Protein AF-A0A660HME4-F1 (afdb_monomer_lite)

Sequence (110 aa):
MNFKEIYNKLKKPILLNNFNIEIKNRYIPQKNKNKKREWFCENFQFNFENKDYCLLEVIIKFDHIDEDNPEFFLQPEQIIQIVKSKLEMEEYSENKYILTVYKFRQAAEK

Structure (mmCIF, N/CA/C/O backbone):
data_AF-A0A660HME4-F1
#
_entry.id   AF-A0A660HME4-F1
#
loop_
_atom_site.group_PDB
_atom_site.id
_atom_site.type_symbol
_atom_site.label_atom_id
_atom_site.label_alt_id
_atom_site.label_comp_id
_atom_site.label_asym_id
_atom_site.label_entity_id
_atom_site.label_seq_id
_atom_site.pdbx_PDB_ins_code
_atom_site.Cartn_x
_atom_site.Cartn_y
_atom_site.Cartn_z
_atom_site.occupancy
_atom_site.B_iso_or_equiv
_atom_site.auth_seq_id
_atom_site.auth_comp_id
_atom_site.auth_asym_id
_atom_site.auth_atom_id
_atom_site.pdbx_PDB_model_num
ATOM 1 N N . MET A 1 1 ? 0.656 12.604 16.907 1.00 56.84 1 MET A N 1
ATOM 2 C CA . MET A 1 1 ? 1.191 11.237 17.073 1.00 56.84 1 MET A CA 1
ATOM 3 C C . MET A 1 1 ? 1.429 10.698 15.680 1.00 56.84 1 MET A C 1
ATOM 5 O O . MET A 1 1 ? 0.489 10.680 14.895 1.00 56.84 1 MET A O 1
ATOM 9 N N . ASN A 1 2 ? 2.679 10.405 15.340 1.00 71.00 2 ASN A N 1
ATOM 10 C CA . ASN A 1 2 ? 3.057 9.960 13.998 1.00 71.00 2 ASN A CA 1
ATOM 11 C C . ASN A 1 2 ? 2.760 8.455 13.867 1.00 71.00 2 ASN A C 1
ATOM 13 O O . ASN A 1 2 ? 2.955 7.712 14.830 1.00 71.00 2 ASN A O 1
ATOM 17 N N . PHE A 1 3 ? 2.310 7.989 12.698 1.00 71.88 3 PHE A N 1
ATOM 18 C CA . PHE A 1 3 ? 2.062 6.565 12.446 1.00 71.88 3 PHE A CA 1
ATOM 19 C C . PHE A 1 3 ? 3.283 5.694 12.794 1.00 71.88 3 PHE A C 1
ATOM 21 O O . PHE A 1 3 ? 3.132 4.635 13.403 1.00 71.88 3 PHE A O 1
ATOM 28 N N . LYS A 1 4 ? 4.500 6.197 12.540 1.00 73.94 4 LYS A N 1
ATOM 29 C CA . LYS A 1 4 ? 5.768 5.548 12.923 1.00 73.94 4 LYS A CA 1
ATOM 30 C C . LYS A 1 4 ? 5.829 5.176 14.410 1.00 73.94 4 LYS A C 1
ATOM 32 O O . LYS A 1 4 ? 6.248 4.077 14.764 1.00 73.94 4 LYS A O 1
ATOM 37 N N . GLU A 1 5 ? 5.401 6.073 15.296 1.00 75.69 5 GLU A N 1
ATOM 38 C CA . GLU A 1 5 ? 5.445 5.849 16.749 1.00 75.69 5 GLU A CA 1
ATOM 39 C C . GLU A 1 5 ? 4.491 4.733 17.178 1.00 75.69 5 GLU A C 1
ATOM 41 O O . GLU A 1 5 ? 4.774 3.993 18.117 1.00 75.69 5 GLU A O 1
ATOM 46 N N . ILE A 1 6 ? 3.358 4.617 16.488 1.00 74.56 6 ILE A N 1
ATOM 47 C CA . ILE A 1 6 ? 2.334 3.611 16.759 1.00 74.56 6 ILE A CA 1
ATOM 48 C C . ILE A 1 6 ? 2.795 2.258 16.232 1.00 74.56 6 ILE A C 1
ATOM 50 O O . ILE A 1 6 ? 2.792 1.283 16.980 1.00 74.56 6 ILE A O 1
ATOM 54 N N . TYR A 1 7 ? 3.294 2.210 14.996 1.00 74.19 7 TYR A N 1
ATOM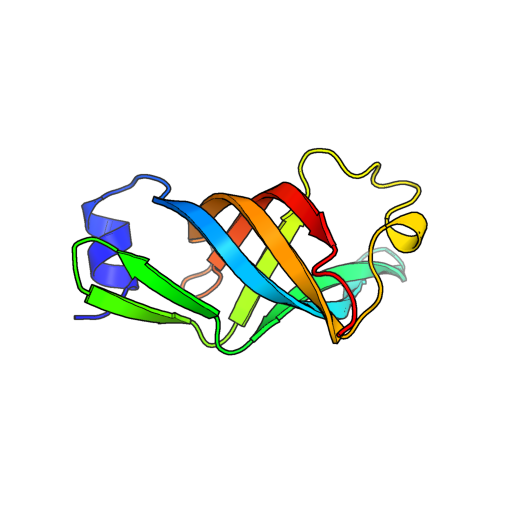 55 C CA . TYR A 1 7 ? 3.826 0.984 14.411 1.00 74.19 7 TYR A CA 1
ATOM 56 C C . TYR A 1 7 ? 4.978 0.406 15.248 1.00 74.19 7 TYR A C 1
ATOM 58 O O . TYR A 1 7 ? 4.965 -0.775 15.599 1.00 74.19 7 TYR A O 1
ATOM 66 N N . ASN A 1 8 ? 5.924 1.251 15.673 1.00 76.44 8 ASN A N 1
ATOM 67 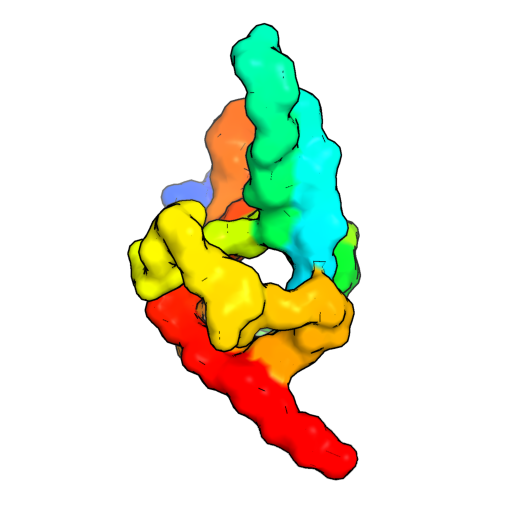C CA . ASN A 1 8 ? 7.048 0.834 16.519 1.00 76.44 8 ASN A CA 1
ATOM 68 C C . ASN A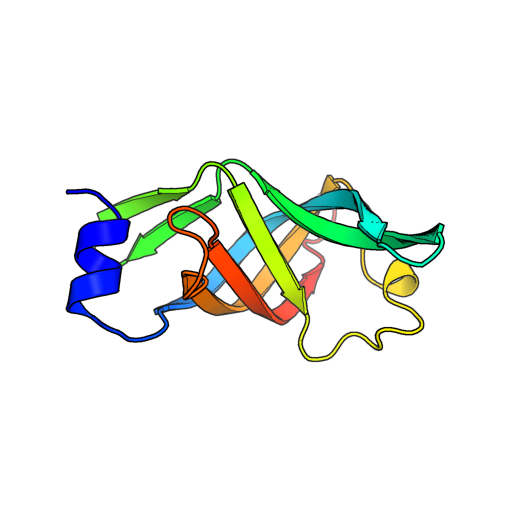 1 8 ? 6.616 0.308 17.896 1.00 76.44 8 ASN A C 1
ATOM 70 O O . ASN A 1 8 ? 7.302 -0.542 18.465 1.00 76.44 8 ASN A O 1
ATOM 74 N N . LYS A 1 9 ? 5.492 0.795 18.438 1.00 75.62 9 LYS A N 1
ATOM 75 C CA . LYS A 1 9 ? 4.911 0.275 19.685 1.00 75.62 9 LYS A CA 1
ATOM 76 C C . LYS A 1 9 ? 4.223 -1.068 19.476 1.00 75.62 9 LYS A C 1
ATOM 78 O O . LYS A 1 9 ? 4.372 -1.957 20.308 1.00 75.62 9 LYS A O 1
ATOM 83 N N . LEU A 1 10 ? 3.486 -1.215 18.379 1.00 74.62 10 LEU A N 1
ATOM 84 C CA . LEU A 1 10 ? 2.747 -2.437 18.075 1.00 74.62 10 LEU A CA 1
ATOM 85 C C . LEU A 1 10 ? 3.680 -3.589 17.696 1.00 74.62 10 LEU A C 1
ATOM 87 O O . LEU A 1 10 ? 3.376 -4.733 18.032 1.00 74.62 10 LEU A O 1
ATOM 91 N N . LYS A 1 11 ? 4.793 -3.292 17.002 1.00 72.44 11 LYS A N 1
ATOM 92 C CA . LYS A 1 11 ? 5.723 -4.274 16.406 1.00 72.44 11 LYS A CA 1
ATOM 93 C C . LYS A 1 11 ? 4.996 -5.393 15.657 1.00 72.44 11 LYS A C 1
ATOM 95 O O . LYS A 1 11 ? 5.417 -6.549 15.669 1.00 72.44 11 LYS A O 1
ATOM 100 N N . LYS A 1 12 ? 3.854 -5.057 15.064 1.00 81.12 12 LYS A N 1
ATOM 101 C CA . LYS A 1 12 ? 2.957 -5.997 14.409 1.00 81.12 12 LYS A CA 1
ATOM 102 C C . LYS A 1 12 ? 2.391 -5.357 13.149 1.00 81.12 12 LYS A C 1
ATOM 104 O O . LYS A 1 12 ? 2.140 -4.151 13.148 1.00 81.12 12 LYS A O 1
ATOM 109 N N . PRO A 1 13 ? 2.153 -6.166 12.111 1.00 84.94 13 PRO A N 1
ATOM 110 C CA . PRO A 1 13 ? 1.434 -5.717 10.936 1.00 84.94 13 PRO A CA 1
ATOM 111 C C . PRO A 1 13 ? 0.019 -5.251 11.283 1.00 84.94 13 PRO A C 1
ATOM 113 O O . PRO A 1 13 ? -0.637 -5.822 12.158 1.00 84.94 13 PRO A O 1
ATOM 116 N N . ILE A 1 14 ? -0.478 -4.270 10.533 1.00 90.25 14 ILE A N 1
ATOM 117 C CA . ILE A 1 14 ? -1.858 -3.795 10.640 1.00 90.25 14 ILE A CA 1
ATOM 118 C C . ILE A 1 14 ? -2.687 -4.452 9.544 1.00 90.25 14 ILE A C 1
ATOM 120 O O . ILE A 1 14 ? -2.365 -4.363 8.362 1.00 90.25 14 ILE A O 1
ATOM 124 N N . LEU A 1 15 ? -3.770 -5.119 9.932 1.00 92.44 15 LEU A N 1
ATOM 125 C CA . LEU A 1 15 ? -4.712 -5.687 8.977 1.00 92.44 15 LEU A CA 1
ATOM 126 C C . LEU A 1 15 ? -5.707 -4.612 8.554 1.00 92.44 15 LEU A C 1
ATOM 128 O O . LEU A 1 15 ? -6.407 -4.054 9.395 1.00 92.44 15 LEU A O 1
ATOM 132 N N . LEU A 1 16 ? -5.771 -4.352 7.251 1.00 92.88 16 LEU A N 1
ATOM 133 C CA . LEU A 1 16 ? -6.695 -3.392 6.657 1.00 92.88 16 LEU A CA 1
ATOM 134 C C . LEU A 1 16 ? -7.580 -4.106 5.632 1.00 92.88 16 LEU A C 1
ATOM 136 O O . LEU A 1 16 ? -7.133 -4.989 4.887 1.00 92.88 16 LEU A O 1
ATOM 140 N N . ASN A 1 17 ? -8.848 -3.726 5.583 1.00 92.25 17 ASN A N 1
ATOM 141 C CA . ASN A 1 17 ? -9.857 -4.363 4.749 1.00 92.25 17 ASN A CA 1
ATOM 142 C C . ASN A 1 17 ? -10.952 -3.374 4.332 1.00 92.25 17 ASN A C 1
ATOM 144 O O . ASN A 1 17 ? -11.212 -2.384 5.005 1.00 92.25 17 ASN A O 1
ATOM 148 N N . ASN A 1 18 ? -11.599 -3.680 3.208 1.00 89.94 18 ASN A N 1
ATOM 149 C CA . ASN A 1 18 ? -12.762 -2.975 2.666 1.00 89.94 18 ASN A CA 1
ATOM 150 C C . ASN A 1 18 ? -12.556 -1.476 2.399 1.00 89.94 18 ASN A C 1
ATOM 152 O O . ASN A 1 18 ? -13.428 -0.668 2.708 1.00 89.94 18 ASN A O 1
ATOM 156 N N . PHE A 1 19 ? -11.446 -1.111 1.764 1.00 91.31 19 PHE A N 1
ATOM 157 C CA . PHE A 1 19 ? -11.171 0.267 1.349 1.00 91.31 19 PHE A CA 1
ATOM 158 C C . PHE A 1 19 ? -10.767 0.319 -0.124 1.00 91.31 19 PHE A C 1
ATOM 160 O O . PHE A 1 19 ? -10.340 -0.684 -0.697 1.00 91.31 19 PHE A O 1
ATOM 167 N N . ASN A 1 20 ? -10.914 1.489 -0.736 1.00 91.88 20 ASN A N 1
ATOM 168 C CA . ASN A 1 20 ? -10.530 1.711 -2.125 1.00 91.88 20 ASN A CA 1
ATOM 169 C C . ASN A 1 20 ? -9.168 2.393 -2.180 1.00 91.88 20 ASN A C 1
ATOM 171 O O . ASN A 1 20 ? -8.888 3.271 -1.366 1.00 91.88 20 ASN A O 1
ATOM 175 N N . ILE A 1 21 ? -8.350 2.009 -3.154 1.00 92.19 21 ILE A N 1
ATOM 176 C CA . ILE A 1 21 ? -7.113 2.712 -3.489 1.00 92.19 21 ILE A CA 1
ATOM 177 C C . ILE A 1 21 ? -7.021 2.894 -4.990 1.00 92.19 21 ILE A C 1
ATOM 179 O O . ILE A 1 21 ? -7.437 2.026 -5.756 1.00 92.19 21 ILE A O 1
ATOM 183 N N . GLU A 1 22 ? -6.438 4.011 -5.388 1.00 92.75 22 GLU A N 1
ATOM 184 C CA . GLU A 1 22 ? -5.941 4.206 -6.739 1.00 92.75 22 GLU A CA 1
ATOM 185 C C . GLU A 1 22 ? -4.524 3.636 -6.813 1.00 92.75 22 GLU A C 1
ATOM 187 O O . GLU A 1 22 ? -3.663 3.991 -6.002 1.00 92.75 22 GLU A O 1
ATOM 192 N N . ILE A 1 23 ? -4.286 2.721 -7.750 1.00 90.69 23 ILE A N 1
ATOM 193 C CA . ILE A 1 23 ? -2.962 2.135 -7.945 1.00 90.69 23 ILE A CA 1
ATOM 194 C C . ILE A 1 23 ? -2.193 2.899 -9.012 1.00 90.69 23 ILE A C 1
ATOM 196 O O . ILE A 1 23 ? -2.693 3.193 -10.088 1.00 90.69 23 ILE A O 1
ATOM 200 N N . LYS A 1 24 ? -0.927 3.171 -8.740 1.00 92.50 24 LYS A N 1
ATOM 201 C CA . LYS A 1 24 ? 0.025 3.773 -9.670 1.00 92.50 24 LYS A CA 1
ATOM 202 C C . LYS A 1 24 ? 1.196 2.825 -9.858 1.00 92.50 24 LYS A C 1
ATOM 204 O O . LYS A 1 24 ? 1.434 1.936 -9.036 1.00 92.50 24 LYS A O 1
ATOM 209 N N . ASN A 1 25 ? 1.935 2.988 -10.948 1.00 90.44 25 ASN A N 1
ATOM 210 C CA . ASN A 1 25 ? 3.156 2.233 -11.186 1.00 90.44 25 ASN A CA 1
ATOM 211 C C . ASN A 1 25 ? 4.326 3.146 -11.551 1.00 90.44 25 ASN A C 1
ATOM 213 O O . ASN A 1 25 ? 4.168 4.212 -12.138 1.00 90.44 25 ASN A O 1
ATOM 217 N N . ARG A 1 26 ? 5.534 2.705 -11.212 1.00 89.88 26 ARG A N 1
ATOM 218 C CA . ARG A 1 26 ? 6.782 3.306 -11.687 1.00 89.88 26 ARG A CA 1
ATOM 219 C C . ARG A 1 26 ? 7.800 2.222 -11.990 1.00 89.88 26 ARG A C 1
ATOM 221 O O . ARG A 1 26 ? 7.723 1.115 -11.461 1.00 89.88 26 ARG A O 1
ATOM 228 N N . TYR A 1 27 ? 8.764 2.537 -12.844 1.00 87.75 27 TYR A N 1
ATOM 229 C CA . TYR A 1 27 ? 9.875 1.639 -13.140 1.00 87.75 27 TYR A CA 1
ATOM 230 C C . TYR A 1 27 ? 11.097 2.053 -12.327 1.00 87.75 27 TYR A C 1
ATOM 232 O O . TYR A 1 27 ? 11.645 3.133 -12.540 1.00 87.75 27 TYR A O 1
ATOM 240 N N . ILE A 1 28 ? 11.542 1.182 -11.423 1.00 85.94 28 ILE A N 1
ATOM 241 C CA . ILE A 1 28 ? 12.762 1.386 -10.644 1.00 85.94 28 ILE A CA 1
ATOM 242 C C . ILE A 1 28 ? 13.951 0.680 -11.324 1.00 85.94 28 ILE A C 1
ATOM 244 O O . ILE A 1 28 ? 13.821 -0.464 -11.782 1.00 85.94 28 ILE A O 1
ATOM 248 N N . PRO A 1 29 ? 15.120 1.339 -11.433 1.00 80.88 29 PRO A N 1
ATOM 249 C CA . PRO A 1 29 ? 16.305 0.731 -12.026 1.00 80.88 29 PRO A CA 1
ATOM 250 C C . PRO A 1 29 ? 16.858 -0.376 -11.118 1.00 80.88 29 PRO A C 1
ATOM 252 O O . PRO A 1 29 ? 17.067 -0.155 -9.925 1.00 80.88 29 PRO A O 1
ATOM 255 N N . GLN A 1 30 ? 17.142 -1.560 -11.673 1.00 79.50 30 GLN A N 1
ATOM 256 C CA . GLN A 1 30 ? 17.932 -2.582 -10.981 1.00 79.50 30 GLN A CA 1
ATOM 257 C C . GLN A 1 30 ? 19.383 -2.600 -11.469 1.00 79.50 30 GLN A C 1
ATOM 259 O O . GLN A 1 30 ? 19.691 -2.240 -12.606 1.00 79.50 30 GLN A O 1
ATOM 264 N N . LYS A 1 31 ? 20.281 -3.096 -10.605 1.00 74.38 31 LYS A N 1
ATOM 265 C CA . LYS A 1 31 ? 21.725 -3.222 -10.871 1.00 74.38 31 LYS A CA 1
ATOM 266 C C . LYS A 1 31 ? 22.056 -4.022 -12.148 1.00 74.38 31 LYS A C 1
ATOM 268 O O . LYS A 1 31 ? 23.111 -3.801 -12.729 1.00 74.38 31 LYS A O 1
ATOM 273 N N . ASN A 1 32 ? 21.145 -4.876 -12.628 1.00 69.06 32 ASN A N 1
ATOM 274 C CA . ASN A 1 32 ? 21.355 -5.780 -13.767 1.00 69.06 32 ASN A CA 1
ATOM 275 C C . ASN A 1 32 ? 20.689 -5.316 -15.083 1.00 69.06 32 ASN A C 1
ATOM 277 O O . ASN A 1 32 ? 20.258 -6.154 -15.866 1.00 69.06 32 ASN A O 1
ATOM 281 N N . LYS A 1 33 ? 20.564 -4.003 -15.342 1.00 62.12 33 LYS A N 1
ATOM 282 C CA . LYS A 1 33 ? 19.915 -3.403 -16.542 1.00 62.12 33 LYS A CA 1
ATOM 283 C C . LYS A 1 33 ? 18.412 -3.678 -16.720 1.00 62.12 33 LYS A C 1
ATOM 285 O O . LYS A 1 33 ? 17.776 -3.002 -17.525 1.00 62.12 33 LYS A O 1
ATOM 290 N N . ASN A 1 34 ? 17.827 -4.583 -15.945 1.00 70.06 34 ASN A N 1
ATOM 291 C CA . ASN A 1 34 ? 16.385 -4.795 -15.914 1.00 70.06 34 ASN A CA 1
ATOM 292 C C . ASN A 1 34 ? 15.697 -3.682 -15.105 1.00 70.06 34 ASN A C 1
ATOM 294 O O . ASN A 1 34 ? 16.199 -3.234 -14.071 1.00 70.06 34 ASN A O 1
ATOM 298 N N . LYS A 1 35 ? 14.542 -3.213 -15.582 1.00 77.44 35 LYS A N 1
ATOM 299 C CA . LYS A 1 35 ? 13.669 -2.307 -14.827 1.00 77.44 35 LYS A CA 1
ATOM 300 C C . LYS A 1 35 ? 12.664 -3.156 -14.062 1.00 77.44 35 LYS A C 1
ATOM 302 O O . LYS A 1 35 ? 11.991 -3.981 -14.671 1.00 77.44 35 LYS A O 1
ATOM 307 N N . LYS A 1 36 ? 12.540 -2.946 -12.751 1.00 82.31 36 LYS A N 1
ATOM 308 C CA . LYS A 1 36 ? 11.468 -3.567 -11.966 1.00 82.31 36 LYS A CA 1
ATOM 309 C C . LYS A 1 36 ? 10.283 -2.610 -11.926 1.00 82.31 36 LYS A C 1
ATOM 311 O O . LYS A 1 36 ? 10.459 -1.429 -11.634 1.00 82.31 36 LYS A O 1
ATOM 316 N N . ARG A 1 37 ? 9.086 -3.102 -12.235 1.00 82.44 37 ARG A N 1
ATOM 317 C CA . ARG A 1 37 ? 7.847 -2.353 -12.016 1.00 82.44 37 ARG A CA 1
ATOM 318 C C . ARG A 1 37 ? 7.516 -2.390 -10.527 1.00 82.44 37 ARG A C 1
ATOM 320 O O . ARG A 1 37 ? 7.527 -3.454 -9.914 1.00 82.44 37 ARG A O 1
ATOM 327 N N . GLU A 1 38 ? 7.244 -1.231 -9.957 1.00 88.00 38 GLU A N 1
ATOM 328 C CA . GLU A 1 38 ? 6.813 -1.057 -8.576 1.00 88.00 38 GLU A CA 1
ATOM 329 C C . GLU A 1 38 ? 5.414 -0.448 -8.586 1.00 88.00 38 GLU A C 1
ATOM 331 O O . GLU A 1 38 ? 5.180 0.549 -9.270 1.00 88.00 38 GLU A O 1
ATOM 336 N N . TRP A 1 39 ? 4.495 -1.071 -7.854 1.00 90.88 39 TRP A N 1
ATOM 337 C CA . TRP A 1 39 ? 3.149 -0.557 -7.640 1.00 90.88 39 TRP A CA 1
ATOM 338 C C . TRP A 1 39 ? 3.117 0.248 -6.352 1.00 90.88 39 TRP A C 1
ATOM 340 O O . TRP A 1 39 ? 3.713 -0.153 -5.352 1.00 90.88 39 TRP A O 1
ATOM 350 N N . PHE A 1 40 ? 2.421 1.373 -6.368 1.00 92.94 40 PHE A N 1
ATOM 351 C CA . PHE A 1 40 ? 2.290 2.240 -5.208 1.00 92.94 40 PHE A CA 1
ATOM 352 C C . PHE A 1 40 ? 0.951 2.970 -5.233 1.00 92.94 40 PHE A C 1
ATOM 354 O O . PHE A 1 40 ? 0.286 3.023 -6.263 1.00 92.94 40 PHE A O 1
ATOM 361 N N . CYS A 1 41 ? 0.552 3.535 -4.103 1.00 93.19 41 CYS A N 1
ATOM 362 C CA . CYS A 1 41 ? -0.501 4.538 -4.040 1.00 93.19 41 CYS A CA 1
ATOM 363 C C . CYS A 1 41 ? -0.005 5.762 -3.277 1.00 93.19 41 CYS A C 1
ATOM 365 O O . CYS A 1 41 ? 0.900 5.674 -2.444 1.00 93.19 41 CYS A O 1
ATOM 367 N N . GLU A 1 42 ? -0.608 6.902 -3.586 1.00 93.19 42 GLU A N 1
ATOM 368 C CA . GLU A 1 42 ? -0.332 8.173 -2.927 1.00 93.19 42 GLU A CA 1
ATOM 369 C C . GLU A 1 42 ? -1.503 8.559 -2.030 1.00 93.19 42 GLU A C 1
ATOM 371 O O . GLU A 1 42 ? -2.641 8.167 -2.290 1.00 93.19 42 GLU A O 1
ATOM 376 N N . ASN A 1 43 ? -1.232 9.353 -0.993 1.00 91.19 43 ASN A N 1
ATOM 377 C CA . ASN A 1 43 ? -2.251 9.840 -0.057 1.00 91.19 43 ASN A CA 1
ATOM 378 C C . ASN A 1 43 ? -3.115 8.700 0.516 1.00 91.19 43 ASN A C 1
ATOM 380 O O . ASN A 1 43 ? -4.342 8.784 0.567 1.00 91.19 43 ASN A O 1
ATOM 384 N N . PHE A 1 44 ? -2.464 7.614 0.933 1.00 92.12 44 PHE A N 1
ATOM 385 C CA . PHE A 1 44 ? -3.117 6.432 1.472 1.00 92.12 44 PHE A CA 1
ATOM 386 C C . PHE A 1 44 ? -3.764 6.744 2.821 1.00 92.12 44 PHE A C 1
ATOM 388 O O . PHE A 1 44 ? -3.077 6.896 3.836 1.00 92.12 44 PHE A O 1
ATOM 395 N N . GLN A 1 45 ? -5.092 6.830 2.820 1.00 91.62 45 GLN A N 1
ATOM 396 C CA . GLN A 1 45 ? -5.894 7.109 4.003 1.00 91.62 45 GLN A CA 1
ATOM 397 C C . GLN A 1 45 ? -6.488 5.828 4.580 1.00 91.62 45 GLN A C 1
ATOM 399 O O . GLN A 1 45 ? -7.062 5.014 3.857 1.00 91.62 45 GLN A O 1
ATOM 404 N N . PHE A 1 46 ? -6.381 5.661 5.895 1.00 89.94 46 PHE A N 1
ATOM 405 C CA . PHE A 1 46 ? -7.002 4.546 6.602 1.00 89.94 46 PHE A CA 1
ATOM 406 C C . PHE A 1 46 ? -7.330 4.920 8.044 1.00 89.94 46 PHE A C 1
ATOM 408 O O . PHE A 1 46 ? -6.657 5.746 8.662 1.00 89.94 46 PHE A O 1
ATOM 415 N N . ASN A 1 47 ? -8.350 4.259 8.586 1.00 89.19 47 ASN A N 1
ATOM 416 C CA . ASN A 1 47 ? -8.693 4.355 9.994 1.00 89.19 47 ASN A CA 1
ATOM 417 C C . ASN A 1 47 ? -8.064 3.189 10.763 1.00 89.19 47 ASN A C 1
ATOM 419 O O . ASN A 1 47 ? -8.159 2.033 10.348 1.00 89.19 47 ASN A O 1
ATOM 423 N N . PHE A 1 48 ? -7.427 3.490 11.889 1.00 86.31 48 PHE A N 1
ATOM 424 C CA . PHE A 1 48 ? -6.899 2.489 12.807 1.00 86.31 48 PHE A CA 1
ATOM 425 C C . PHE A 1 48 ? -7.040 2.990 14.248 1.00 86.31 48 PHE A C 1
ATOM 427 O O . PHE A 1 48 ? -6.671 4.120 14.557 1.00 86.31 48 PHE A O 1
ATOM 434 N N . GLU A 1 49 ? -7.602 2.166 15.137 1.00 86.00 49 GLU A N 1
ATOM 435 C CA . GLU A 1 49 ? -7.865 2.536 16.541 1.00 86.00 49 GLU A CA 1
ATOM 436 C C . GLU A 1 49 ? -8.619 3.879 16.696 1.00 86.00 49 GLU A C 1
ATOM 438 O O . GLU A 1 49 ? -8.268 4.716 17.529 1.00 86.00 49 GLU A O 1
ATOM 443 N N . ASN A 1 50 ? -9.664 4.095 15.883 1.00 86.25 50 ASN A N 1
ATOM 444 C CA . ASN A 1 50 ? -10.485 5.318 15.863 1.00 86.25 50 ASN A CA 1
ATOM 445 C C . ASN A 1 50 ? -9.710 6.603 15.527 1.00 86.25 50 ASN A C 1
ATOM 447 O O . ASN A 1 50 ? -10.124 7.701 15.903 1.00 86.25 50 ASN A O 1
ATOM 451 N N . LYS A 1 51 ? -8.583 6.479 14.826 1.00 87.19 51 LYS A N 1
ATOM 452 C CA . LYS A 1 51 ? -7.818 7.609 14.304 1.00 87.19 51 LYS A CA 1
ATOM 453 C C . LYS A 1 51 ? -7.578 7.432 12.820 1.00 87.19 51 LYS A C 1
ATOM 455 O O . LYS A 1 51 ? -7.260 6.335 12.365 1.00 87.19 51 LYS A O 1
ATOM 460 N N . ASP A 1 52 ? -7.684 8.536 12.100 1.00 89.62 52 ASP A N 1
ATOM 461 C CA . ASP A 1 52 ? -7.377 8.581 10.681 1.00 89.62 52 ASP A CA 1
ATOM 462 C C . ASP A 1 52 ? -5.891 8.871 10.481 1.00 89.62 52 ASP A C 1
ATOM 464 O O . ASP A 1 52 ? -5.314 9.772 11.098 1.00 89.62 52 ASP A O 1
ATOM 468 N N . TYR A 1 53 ? -5.271 8.090 9.607 1.00 89.56 53 TYR A N 1
ATOM 469 C CA . TYR A 1 53 ? -3.886 8.250 9.194 1.00 89.56 53 TYR A CA 1
ATOM 470 C C . TYR A 1 53 ? -3.837 8.488 7.694 1.00 89.56 53 TYR A C 1
ATOM 472 O O . TYR A 1 53 ? -4.631 7.929 6.942 1.00 89.56 53 TYR A O 1
ATOM 480 N N . CYS A 1 54 ? -2.873 9.300 7.270 1.00 90.00 54 CYS A N 1
ATOM 481 C CA . CYS A 1 54 ? -2.566 9.528 5.867 1.00 90.00 54 CYS A CA 1
ATOM 482 C C . CYS A 1 54 ? -1.075 9.272 5.650 1.00 90.00 54 CYS A C 1
ATOM 484 O O . CYS A 1 54 ? -0.235 9.907 6.293 1.00 90.00 54 CYS A O 1
ATOM 486 N N . LEU A 1 55 ? -0.752 8.328 4.769 1.00 90.31 55 LEU A N 1
ATOM 487 C CA . LEU A 1 55 ? 0.612 8.054 4.332 1.00 90.31 55 LEU A CA 1
ATOM 488 C C . LEU A 1 55 ? 0.793 8.630 2.932 1.00 90.31 55 LEU A C 1
ATOM 490 O O . LEU A 1 55 ? -0.013 8.370 2.044 1.00 90.31 55 LEU A O 1
ATOM 494 N N . LEU A 1 56 ? 1.853 9.414 2.738 1.00 90.81 56 LEU A N 1
ATOM 495 C CA . LEU A 1 56 ? 2.098 10.089 1.460 1.00 90.81 56 LEU A CA 1
ATOM 496 C C . LEU A 1 56 ? 2.284 9.097 0.314 1.00 90.81 56 LEU A C 1
ATOM 498 O O . LEU A 1 56 ? 1.746 9.318 -0.762 1.00 90.81 56 LEU A O 1
ATOM 502 N N . GLU A 1 57 ? 3.007 8.009 0.568 1.00 92.06 57 GLU A N 1
ATOM 503 C CA . GLU A 1 57 ? 3.249 6.937 -0.390 1.00 92.06 57 GLU A CA 1
ATOM 504 C C . GLU A 1 57 ? 3.239 5.589 0.338 1.00 92.06 57 GLU A C 1
ATOM 506 O O . GLU A 1 57 ? 3.799 5.453 1.433 1.00 92.06 57 GLU A O 1
ATOM 511 N N . VAL A 1 58 ? 2.611 4.589 -0.278 1.00 93.19 58 VAL A N 1
ATOM 512 C CA . VAL A 1 58 ? 2.628 3.197 0.179 1.00 93.19 58 VAL A CA 1
ATOM 513 C C . VAL A 1 58 ? 2.921 2.293 -1.010 1.00 93.19 58 VAL A C 1
ATOM 515 O O . VAL A 1 58 ? 2.253 2.368 -2.038 1.00 93.19 58 VAL A O 1
ATOM 518 N N . ILE A 1 59 ? 3.913 1.418 -0.865 1.00 92.94 59 ILE A N 1
ATOM 519 C CA . ILE A 1 59 ? 4.262 0.410 -1.865 1.00 92.94 59 ILE A CA 1
ATOM 520 C C . ILE A 1 59 ? 3.262 -0.733 -1.780 1.00 92.94 59 ILE A C 1
ATOM 522 O O . ILE A 1 59 ? 3.007 -1.269 -0.704 1.00 92.94 59 ILE A O 1
ATOM 526 N N . ILE A 1 60 ? 2.720 -1.147 -2.91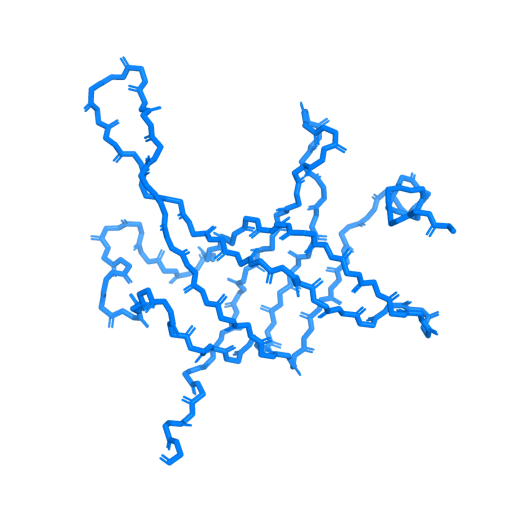5 1.00 91.50 60 ILE A N 1
ATOM 527 C CA . ILE A 1 60 ? 1.718 -2.202 -2.992 1.00 91.50 60 ILE A CA 1
ATOM 528 C C . ILE A 1 60 ? 2.387 -3.473 -3.507 1.00 91.50 60 ILE A C 1
ATOM 530 O O . ILE A 1 60 ? 3.039 -3.480 -4.552 1.00 91.50 60 ILE A O 1
ATOM 534 N N . LYS A 1 61 ? 2.208 -4.569 -2.774 1.00 89.94 61 LYS A N 1
ATOM 535 C CA . LYS A 1 61 ? 2.604 -5.914 -3.199 1.00 89.94 61 LYS A CA 1
ATOM 536 C C . LYS A 1 61 ? 1.365 -6.785 -3.266 1.00 89.94 61 LYS A C 1
ATOM 538 O O . LYS A 1 61 ? 0.560 -6.763 -2.343 1.00 89.94 61 LYS A O 1
ATOM 543 N N . PHE A 1 62 ? 1.218 -7.562 -4.325 1.00 86.56 62 PHE A N 1
ATOM 544 C CA . PHE A 1 62 ? 0.110 -8.499 -4.462 1.00 86.56 62 PHE A CA 1
ATOM 545 C C . PHE A 1 62 ? 0.634 -9.913 -4.225 1.00 86.56 62 PHE A C 1
ATOM 547 O O . PHE A 1 62 ? 1.593 -10.316 -4.869 1.00 86.56 62 PHE A O 1
ATOM 554 N N . ASP A 1 63 ? 0.027 -10.641 -3.287 1.00 80.94 63 ASP A N 1
ATOM 555 C CA . ASP A 1 63 ? 0.512 -11.962 -2.843 1.00 80.94 63 ASP A CA 1
ATOM 556 C C . ASP A 1 63 ? 0.162 -13.098 -3.826 1.00 80.94 63 ASP A C 1
A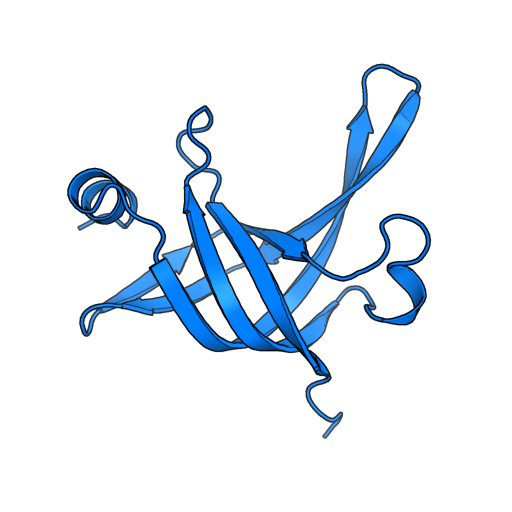TOM 558 O O . ASP A 1 63 ? 0.781 -14.157 -3.819 1.00 80.94 63 ASP A O 1
ATOM 562 N N . HIS A 1 64 ? -0.849 -12.888 -4.676 1.00 68.56 64 HIS A N 1
ATOM 563 C CA . HIS A 1 64 ? -1.412 -13.918 -5.565 1.00 68.56 64 HIS A CA 1
ATOM 564 C C . HIS A 1 64 ? -1.510 -13.494 -7.034 1.00 68.56 64 HIS A C 1
ATOM 566 O O . HIS A 1 64 ? -2.212 -14.136 -7.810 1.00 68.56 64 HIS A O 1
ATOM 572 N N . ILE A 1 65 ? -0.863 -12.396 -7.421 1.00 64.69 65 ILE A N 1
ATOM 573 C CA . ILE A 1 65 ? -0.714 -12.076 -8.840 1.00 64.69 65 ILE A CA 1
ATOM 574 C C . ILE A 1 65 ? 0.594 -12.724 -9.281 1.00 64.69 65 ILE A C 1
ATOM 576 O O . ILE A 1 65 ? 1.633 -12.418 -8.699 1.00 64.69 65 ILE A O 1
ATOM 580 N N . ASP A 1 66 ? 0.527 -13.624 -10.263 1.00 53.66 66 ASP A N 1
ATOM 581 C CA . ASP A 1 66 ? 1.711 -14.208 -10.897 1.00 53.66 66 ASP A CA 1
ATOM 582 C C . ASP A 1 66 ? 2.675 -13.080 -11.292 1.00 53.66 66 ASP A C 1
ATOM 584 O O . ASP A 1 66 ? 2.287 -12.166 -12.031 1.00 53.66 66 ASP A O 1
ATOM 588 N N . GLU A 1 67 ? 3.921 -13.127 -10.801 1.00 51.06 67 GLU A N 1
ATOM 589 C CA . GLU A 1 67 ? 4.963 -12.147 -11.156 1.00 51.06 67 GLU A CA 1
ATOM 590 C C . GLU A 1 67 ? 5.172 -12.075 -12.680 1.00 51.06 67 GLU A C 1
ATOM 592 O O . GLU A 1 67 ? 5.592 -11.034 -13.189 1.00 51.06 67 GLU A O 1
ATOM 597 N N . ASP A 1 68 ? 4.799 -13.139 -13.400 1.00 48.81 68 ASP A N 1
ATOM 598 C CA . ASP A 1 68 ? 4.903 -13.258 -14.851 1.00 48.81 68 ASP A CA 1
ATOM 599 C C . ASP A 1 68 ? 3.799 -12.523 -15.638 1.00 48.81 68 ASP A C 1
ATOM 601 O O . ASP A 1 68 ? 4.013 -12.244 -16.815 1.00 48.81 68 ASP A O 1
ATOM 605 N N . ASN A 1 69 ? 2.639 -12.176 -15.049 1.00 51.09 69 ASN A N 1
ATOM 606 C CA . ASN A 1 69 ? 1.542 -11.496 -15.777 1.00 51.09 69 ASN A CA 1
ATOM 607 C C . ASN A 1 69 ? 0.632 -10.573 -14.921 1.00 51.09 69 ASN A C 1
ATOM 609 O O . ASN A 1 69 ? -0.596 -10.713 -14.912 1.00 51.09 69 ASN A O 1
ATOM 613 N N . PRO A 1 70 ? 1.177 -9.545 -14.246 1.00 53.25 70 PRO A N 1
ATOM 614 C CA . PRO A 1 70 ? 0.366 -8.578 -13.501 1.00 53.25 70 PRO A CA 1
ATOM 615 C C . PRO A 1 70 ? -0.461 -7.625 -14.385 1.00 53.25 70 PRO A C 1
ATOM 617 O O . PRO A 1 70 ? -1.418 -7.018 -13.903 1.00 53.25 70 PRO A O 1
ATOM 620 N N . GLU A 1 71 ? -0.123 -7.491 -15.672 1.00 50.41 71 GLU A N 1
ATOM 621 C CA . GLU A 1 71 ? -0.784 -6.570 -16.614 1.00 50.41 71 GLU A CA 1
ATOM 622 C C . GLU A 1 71 ? -2.202 -6.985 -17.008 1.00 50.41 71 GLU A C 1
ATOM 624 O O . GLU A 1 71 ? -2.987 -6.139 -17.428 1.00 50.41 71 GLU A O 1
ATOM 629 N N . PHE A 1 72 ? -2.565 -8.257 -16.828 1.00 54.91 72 PHE A N 1
ATOM 630 C CA . PHE A 1 72 ? -3.912 -8.732 -17.151 1.00 54.91 72 PHE A CA 1
ATOM 631 C C . PHE A 1 72 ? -4.966 -8.279 -16.126 1.00 54.91 72 PHE A C 1
ATOM 633 O O . PHE A 1 72 ? -6.163 -8.331 -16.399 1.00 54.91 72 PHE A O 1
ATOM 640 N N . PHE A 1 73 ? -4.531 -7.840 -14.940 1.00 62.81 73 PHE A N 1
ATOM 6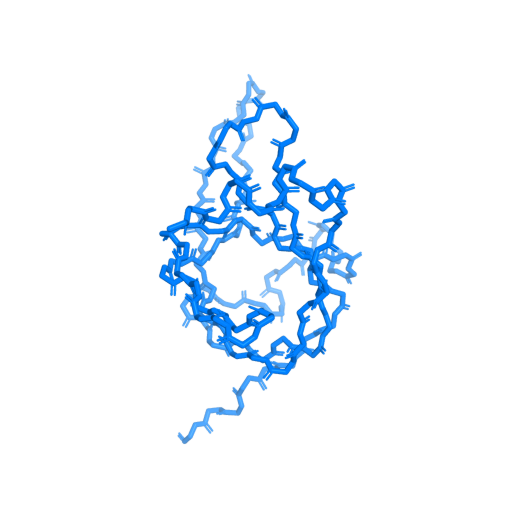41 C CA . PHE A 1 73 ? -5.417 -7.600 -13.799 1.00 62.81 73 PHE A CA 1
ATOM 642 C C . PHE A 1 73 ? -5.469 -6.145 -13.341 1.00 62.81 73 PHE A C 1
ATOM 644 O O . PHE A 1 73 ? -6.463 -5.756 -12.720 1.00 62.81 73 PHE A O 1
ATOM 651 N N . LEU A 1 74 ? -4.416 -5.368 -13.615 1.00 75.75 74 LEU A N 1
ATOM 652 C CA . LEU A 1 74 ? -4.222 -4.035 -13.055 1.00 75.75 74 LEU A CA 1
ATOM 653 C C . LEU A 1 74 ? -3.741 -3.037 -14.110 1.00 75.75 74 LEU A C 1
ATOM 655 O O . LEU A 1 74 ? -2.666 -3.194 -14.694 1.00 75.75 74 LEU A O 1
ATOM 659 N N . GLN A 1 75 ? -4.504 -1.964 -14.289 1.00 81.19 75 GLN A N 1
ATOM 660 C CA . GLN A 1 75 ? -4.102 -0.798 -15.068 1.00 81.19 75 GLN A CA 1
ATOM 661 C C . GLN A 1 75 ? -3.573 0.303 -14.132 1.00 81.19 75 GLN A C 1
ATOM 663 O O . GLN A 1 75 ? -4.044 0.427 -13.001 1.00 81.19 75 GLN A O 1
ATOM 668 N N . PRO A 1 76 ? -2.565 1.093 -14.545 1.00 83.56 76 PRO A N 1
ATOM 669 C CA . PRO A 1 76 ? -2.210 2.317 -13.829 1.00 83.56 76 PRO A CA 1
ATOM 670 C C . PRO A 1 76 ? -3.434 3.230 -13.677 1.00 83.56 76 PRO A C 1
ATOM 672 O O . PRO A 1 76 ? -4.297 3.234 -14.548 1.00 83.56 76 PRO A O 1
ATOM 675 N N . GLU A 1 77 ? -3.500 3.975 -12.576 1.00 88.31 77 GLU A N 1
ATOM 676 C CA . GLU A 1 77 ? -4.607 4.877 -12.202 1.00 88.31 77 GLU A CA 1
ATOM 677 C C . GLU A 1 77 ? -5.948 4.162 -11.952 1.00 88.31 77 GLU A C 1
ATOM 679 O O . GLU A 1 77 ? -6.968 4.791 -11.671 1.00 88.31 77 GLU A O 1
ATOM 684 N N . GLN A 1 78 ? -5.963 2.827 -11.984 1.00 87.69 78 GLN A N 1
ATOM 685 C CA . GLN A 1 78 ? -7.160 2.056 -11.690 1.00 87.69 78 GLN A CA 1
ATOM 686 C C . GLN A 1 78 ? -7.519 2.156 -10.206 1.00 87.69 78 GLN A C 1
ATOM 688 O O . GLN A 1 78 ? -6.677 2.006 -9.319 1.00 87.69 78 GLN A O 1
ATOM 693 N N . ILE A 1 79 ? -8.809 2.323 -9.922 1.00 90.31 79 ILE A N 1
ATOM 694 C CA . ILE A 1 79 ? -9.329 2.204 -8.562 1.00 90.31 79 ILE A CA 1
ATOM 695 C C . ILE A 1 79 ? -9.671 0.737 -8.294 1.00 90.31 79 ILE A C 1
ATOM 697 O O . ILE A 1 79 ? -10.503 0.130 -8.973 1.00 90.31 79 ILE A O 1
ATOM 701 N N . ILE A 1 80 ? -9.052 0.163 -7.267 1.00 89.75 80 ILE A N 1
ATOM 702 C CA . ILE A 1 80 ? -9.365 -1.182 -6.786 1.00 89.75 80 ILE A CA 1
ATOM 703 C C . ILE A 1 80 ? -9.916 -1.120 -5.372 1.00 89.75 80 ILE A C 1
ATOM 705 O O . ILE A 1 80 ? -9.488 -0.312 -4.548 1.00 89.75 80 ILE A O 1
ATOM 709 N N . GLN A 1 81 ? -10.842 -2.023 -5.070 1.00 91.19 81 GLN A N 1
ATOM 710 C CA . GLN A 1 81 ? -11.283 -2.241 -3.707 1.00 91.19 81 GLN A CA 1
ATOM 711 C C . GLN A 1 81 ? -10.468 -3.361 -3.076 1.00 91.19 81 GLN A C 1
ATOM 713 O O . GLN A 1 81 ? -10.565 -4.529 -3.462 1.00 91.19 81 GLN A O 1
ATOM 718 N N . ILE A 1 82 ? -9.701 -3.009 -2.054 1.00 90.81 82 ILE A N 1
ATOM 719 C CA . ILE A 1 82 ? -8.970 -3.949 -1.222 1.00 90.81 82 ILE A CA 1
ATOM 720 C C . ILE A 1 82 ? -9.949 -4.636 -0.279 1.00 90.81 82 ILE A C 1
ATOM 722 O O . ILE A 1 82 ? -10.575 -4.013 0.575 1.00 90.81 82 ILE A O 1
ATOM 726 N N . VAL A 1 83 ? -10.073 -5.953 -0.424 1.00 90.75 83 VAL A N 1
ATOM 727 C CA . VAL A 1 83 ? -10.921 -6.793 0.430 1.00 90.75 83 VAL A CA 1
ATOM 728 C C . VAL A 1 83 ? -10.126 -7.276 1.640 1.00 90.75 83 VAL A C 1
ATOM 730 O O . VAL A 1 83 ? -10.650 -7.324 2.749 1.00 90.75 83 VAL A O 1
ATOM 733 N N . LYS A 1 84 ? -8.850 -7.626 1.444 1.00 91.69 84 LYS A N 1
ATOM 734 C CA . LYS A 1 84 ? -7.972 -8.106 2.513 1.00 91.69 84 LYS A CA 1
ATOM 735 C C . LYS A 1 84 ? -6.526 -7.715 2.243 1.00 91.69 84 LYS A C 1
ATOM 737 O O . LYS A 1 84 ? -5.979 -8.061 1.194 1.00 91.69 84 LYS A O 1
ATOM 742 N N . SER A 1 85 ? -5.904 -7.058 3.215 1.00 94.00 85 SER A N 1
ATOM 743 C CA . SER A 1 85 ? -4.509 -6.632 3.133 1.00 94.00 85 SER A CA 1
ATOM 744 C C . SER A 1 85 ? -3.825 -6.563 4.494 1.00 94.00 85 SER A C 1
ATOM 746 O O . SER A 1 85 ? -4.464 -6.664 5.546 1.00 94.00 85 SER A O 1
ATOM 748 N N . LYS A 1 86 ? -2.509 -6.387 4.441 1.00 94.44 86 LYS A N 1
ATOM 749 C CA . LYS A 1 86 ? -1.622 -6.208 5.580 1.00 94.44 86 LYS A CA 1
ATOM 750 C C . LYS A 1 86 ? -0.675 -5.045 5.302 1.00 94.44 86 LYS A C 1
ATOM 752 O O . LYS A 1 86 ? 0.041 -5.080 4.307 1.00 94.44 86 LYS A O 1
ATOM 757 N N . LEU A 1 87 ? -0.681 -4.042 6.170 1.00 93.25 87 LEU A N 1
ATOM 758 C CA . LEU A 1 87 ? 0.210 -2.889 6.127 1.00 93.25 87 LEU A CA 1
ATOM 759 C C . LEU A 1 87 ? 1.377 -3.093 7.096 1.00 93.25 87 LEU A C 1
ATOM 761 O O . LEU A 1 87 ? 1.176 -3.366 8.283 1.00 93.25 87 LEU A O 1
ATOM 765 N N . GLU A 1 88 ? 2.590 -2.930 6.583 1.00 91.25 88 GLU A N 1
ATOM 766 C CA . GLU A 1 88 ? 3.847 -3.071 7.314 1.00 91.25 88 GLU A CA 1
ATOM 767 C C . GLU A 1 88 ? 4.776 -1.894 7.018 1.00 91.25 88 GLU A C 1
ATOM 769 O O . GLU A 1 88 ? 4.715 -1.295 5.948 1.00 91.25 88 GLU A O 1
ATOM 774 N N . MET A 1 89 ? 5.655 -1.564 7.959 1.00 87.06 89 MET A N 1
ATOM 775 C CA . MET A 1 89 ? 6.796 -0.684 7.709 1.00 87.06 89 MET A CA 1
ATOM 776 C C . MET A 1 89 ? 7.992 -1.552 7.311 1.00 87.06 89 MET A C 1
ATOM 778 O O . MET A 1 89 ? 8.246 -2.574 7.949 1.00 87.06 89 MET A O 1
ATOM 782 N N . GLU A 1 90 ? 8.716 -1.163 6.264 1.00 81.31 90 GLU A N 1
ATOM 783 C CA . GLU A 1 90 ? 9.933 -1.858 5.847 1.00 81.31 90 GLU A CA 1
ATOM 784 C C . GLU A 1 90 ? 11.012 -1.725 6.935 1.00 81.31 90 GLU A C 1
ATOM 786 O O . GLU A 1 90 ? 11.373 -0.617 7.325 1.00 81.31 90 GLU A O 1
ATOM 791 N N . GLU A 1 91 ? 11.550 -2.850 7.422 1.00 67.38 91 GLU A N 1
ATOM 792 C CA . GLU A 1 91 ? 12.489 -2.872 8.561 1.00 67.38 91 GLU A CA 1
ATOM 793 C C . GLU A 1 91 ? 13.749 -2.021 8.338 1.00 67.38 91 GLU A C 1
ATOM 795 O O . GLU A 1 91 ? 14.311 -1.479 9.288 1.00 67.38 91 GLU A O 1
ATOM 800 N N . TYR A 1 92 ? 14.177 -1.875 7.082 1.00 66.25 92 TYR A N 1
ATOM 801 C CA . TYR A 1 92 ? 15.418 -1.194 6.704 1.00 66.25 92 TYR A CA 1
ATOM 802 C C . TYR A 1 92 ? 15.201 0.186 6.072 1.00 66.25 92 TYR A C 1
ATOM 804 O O . TYR A 1 92 ? 16.165 0.815 5.633 1.00 66.25 92 TYR A O 1
ATOM 812 N N . SER A 1 93 ? 13.959 0.675 6.005 1.00 68.06 93 SER A N 1
ATOM 813 C CA . SER A 1 93 ? 13.665 1.993 5.450 1.00 68.06 93 SER A CA 1
ATOM 814 C C . SER A 1 93 ? 12.679 2.743 6.330 1.00 68.06 93 SER A C 1
ATOM 816 O O . SER A 1 93 ? 11.521 2.370 6.474 1.00 68.06 93 SER A O 1
ATOM 818 N N . GLU A 1 94 ? 13.146 3.851 6.903 1.00 60.00 94 GLU A N 1
ATOM 819 C CA . GLU A 1 94 ? 12.427 4.567 7.959 1.00 60.00 94 GLU A CA 1
ATOM 820 C C . GLU A 1 94 ? 11.078 5.172 7.549 1.00 60.00 94 GLU A C 1
ATOM 822 O O . GLU A 1 94 ? 10.338 5.604 8.429 1.00 60.00 94 GLU A O 1
ATOM 827 N N . ASN A 1 95 ? 10.764 5.214 6.251 1.00 69.25 95 ASN A N 1
ATOM 828 C CA . ASN A 1 95 ? 9.561 5.851 5.711 1.00 69.25 95 ASN A CA 1
ATOM 829 C C . ASN A 1 95 ? 8.903 5.055 4.576 1.00 69.25 95 ASN A C 1
ATOM 831 O O . ASN A 1 95 ? 8.091 5.613 3.840 1.00 69.25 95 ASN A O 1
ATOM 835 N N . LYS A 1 96 ? 9.252 3.775 4.397 1.00 83.12 96 LYS A N 1
ATOM 836 C CA . LYS A 1 96 ? 8.588 2.941 3.392 1.00 83.12 96 LYS A CA 1
ATOM 837 C C . LYS A 1 96 ? 7.568 2.041 4.050 1.00 83.12 96 LYS A C 1
ATOM 839 O O . LYS A 1 96 ? 7.893 1.218 4.902 1.00 83.12 96 LYS A O 1
ATOM 844 N N . TYR A 1 97 ? 6.335 2.193 3.602 1.00 90.44 97 TYR A N 1
ATOM 845 C CA . TYR A 1 97 ? 5.223 1.360 4.011 1.00 90.44 97 TYR A CA 1
ATOM 846 C C . TYR A 1 97 ? 4.880 0.410 2.877 1.00 90.44 97 TYR A C 1
ATOM 848 O O . TYR A 1 97 ? 4.862 0.805 1.713 1.00 90.44 97 TYR A O 1
ATOM 856 N N . ILE A 1 98 ? 4.633 -0.845 3.221 1.00 92.44 98 ILE A N 1
ATOM 857 C CA . ILE A 1 98 ? 4.308 -1.912 2.289 1.00 92.44 98 ILE A CA 1
ATOM 858 C C . ILE A 1 98 ? 2.911 -2.412 2.627 1.00 92.44 98 ILE A C 1
ATOM 860 O O . ILE A 1 98 ? 2.671 -2.941 3.712 1.00 92.44 98 ILE A O 1
ATOM 864 N N . LEU A 1 99 ? 1.995 -2.268 1.679 1.00 93.44 99 LEU A N 1
ATOM 865 C CA . LEU A 1 99 ? 0.674 -2.865 1.716 1.00 93.44 99 LEU A CA 1
ATOM 866 C C . LEU A 1 99 ? 0.700 -4.164 0.912 1.00 93.44 99 LEU A C 1
ATOM 868 O O . LEU A 1 99 ? 0.713 -4.157 -0.318 1.00 93.44 99 LEU A O 1
ATOM 872 N N . THR A 1 100 ? 0.693 -5.290 1.615 1.00 92.81 100 THR A N 1
ATOM 873 C CA . THR A 1 100 ? 0.518 -6.609 1.006 1.00 92.81 100 THR A CA 1
ATOM 874 C C . THR A 1 100 ? -0.971 -6.869 0.811 1.00 92.81 100 THR A C 1
ATOM 876 O O . THR A 1 100 ? -1.724 -6.991 1.777 1.00 92.81 100 THR A O 1
ATOM 879 N N . VAL A 1 101 ? -1.409 -6.936 -0.440 1.00 91.88 101 VAL A N 1
ATOM 880 C CA . VAL A 1 101 ? -2.787 -7.187 -0.853 1.00 91.88 101 VAL A CA 1
ATOM 881 C C . VAL A 1 101 ? -2.960 -8.676 -1.127 1.00 91.88 101 VAL A C 1
ATOM 883 O O . VAL A 1 101 ? -2.396 -9.222 -2.073 1.00 91.88 101 VAL A O 1
ATOM 886 N N . TYR A 1 102 ? -3.789 -9.321 -0.309 1.00 90.00 102 TYR A N 1
ATOM 887 C CA . TYR A 1 102 ? -4.145 -10.733 -0.468 1.00 90.00 102 TYR A CA 1
ATOM 888 C C . TYR A 1 102 ? -5.373 -10.914 -1.354 1.00 90.00 102 TYR A C 1
ATOM 890 O O . TYR A 1 102 ? -5.502 -11.899 -2.069 1.00 90.00 102 TYR A O 1
ATOM 898 N N . LYS A 1 103 ? -6.325 -9.979 -1.274 1.00 88.31 103 LYS A N 1
ATOM 899 C CA . LYS A 1 103 ? -7.562 -10.037 -2.050 1.00 88.31 103 LYS A CA 1
ATOM 900 C C . LYS A 1 103 ? -8.037 -8.636 -2.387 1.00 88.31 103 LYS A C 1
ATOM 902 O O . LYS A 1 103 ? -8.166 -7.793 -1.497 1.00 88.31 103 LYS A O 1
ATOM 907 N N . PHE A 1 104 ? -8.369 -8.426 -3.651 1.00 89.19 104 PHE A N 1
ATOM 908 C CA . PHE A 1 104 ? -8.986 -7.205 -4.147 1.00 89.19 104 PHE A CA 1
ATOM 909 C C . PHE A 1 104 ? -10.087 -7.546 -5.154 1.00 89.19 104 PHE A C 1
ATOM 911 O O . PHE A 1 104 ? -10.208 -8.688 -5.602 1.00 89.19 104 PHE A O 1
ATOM 918 N N . ARG A 1 105 ? -10.913 -6.557 -5.478 1.00 87.25 105 ARG A N 1
ATOM 919 C CA . ARG A 1 105 ? -11.837 -6.582 -6.613 1.00 87.25 105 ARG A CA 1
ATOM 920 C C . ARG A 1 105 ? -11.713 -5.267 -7.367 1.00 87.25 105 ARG A C 1
ATOM 922 O O . ARG A 1 105 ? -11.387 -4.246 -6.763 1.00 87.25 105 ARG A O 1
ATOM 929 N N . GLN A 1 106 ? -11.979 -5.289 -8.664 1.00 83.19 106 GLN A N 1
ATOM 930 C CA . GLN A 1 106 ? -12.080 -4.054 -9.434 1.00 83.19 106 GLN A CA 1
ATOM 931 C C . GLN A 1 106 ? -13.277 -3.263 -8.894 1.00 83.19 106 GLN A C 1
ATOM 933 O O . GLN A 1 106 ? -14.347 -3.839 -8.665 1.00 83.19 106 GLN A O 1
ATOM 938 N N . ALA A 1 107 ? -13.083 -1.977 -8.595 1.00 74.50 107 ALA A N 1
ATOM 939 C CA . ALA A 1 107 ? -14.223 -1.115 -8.326 1.00 74.50 107 ALA A CA 1
ATOM 940 C C . ALA A 1 107 ? -14.970 -0.979 -9.658 1.00 74.50 107 ALA A C 1
ATOM 942 O O . ALA A 1 107 ? -14.345 -0.648 -10.661 1.00 74.50 107 ALA A O 1
ATOM 943 N N . ALA A 1 108 ? -16.259 -1.327 -9.693 1.00 57.75 108 ALA A N 1
ATOM 944 C CA . ALA A 1 108 ? -17.045 -1.197 -10.915 1.00 57.75 108 ALA A CA 1
ATOM 945 C C . ALA A 1 108 ? -16.933 0.244 -11.432 1.00 57.75 108 ALA A C 1
ATOM 947 O O . ALA A 1 108 ? -17.096 1.185 -10.647 1.00 57.75 108 ALA A O 1
ATOM 948 N N . GLU A 1 109 ? -16.627 0.398 -12.723 1.00 52.12 109 GLU A N 1
ATOM 949 C CA . GLU A 1 109 ? -16.748 1.683 -13.406 1.00 52.12 109 GLU A CA 1
ATOM 950 C C . GLU A 1 109 ? -18.182 2.187 -13.193 1.00 52.12 109 GLU A C 1
ATOM 952 O O . GLU A 1 109 ? -19.143 1.420 -13.304 1.00 52.12 109 GLU A O 1
ATOM 957 N N . LYS A 1 110 ? -18.309 3.441 -12.760 1.00 41.84 110 LYS A N 1
ATOM 958 C CA . LYS A 1 110 ? -19.610 4.092 -12.594 1.00 41.84 110 LYS A CA 1
ATOM 959 C C . LYS A 1 110 ? -20.201 4.457 -13.945 1.00 41.84 110 LYS A C 1
ATOM 961 O O . LYS A 1 110 ? -19.421 4.929 -14.798 1.00 41.84 110 LYS A O 1
#

pLDDT: mean 81.28, std 13.0, range [41.84, 94.44]

Secondary structure (DSSP, 8-state):
--HHHHHHHH-SPEEE-SEEEE-EEEEEEPTTSPEEEEEEEEEEEEEETTEEEEEEEEEEEESSS-TT-GGGT--TT-EEEEEEEEEEE-TT-TT-EEEEEEEEEEPPP-

Radius of gyration: 14.46 Å; chains: 1; bounding box: 41×25×37 Å

Foldseek 3Di:
DAVLVVCVVVVDWDKDFFDKFFKAWDWDDDPVRDTDIWIKGAQDWDDDPNDIDTAGMETEAEPPDPPVDPPVPDDHRFMKTQGIWIWDDDPPDSRYIYIYGDDIGGDDDD

Organism: Ziziphus jujuba witches'-broom phytoplasma (NCBI:txid135727)